Protein AF-A0A955FG08-F1 (afdb_monomer_lite)

Secondary structure (DSSP, 8-state):
-TT-TT-HHHHHH-GGGTTS-HHHHHTGGG-TT-TTSPPPSS-HHHHHHHHHHHHHHHHHT-

pLDDT: mean 85.87, std 9.12, range [53.25, 96.81]

Structure (mmCIF, N/CA/C/O backbone):
data_AF-A0A955FG08-F1
#
_entry.id   AF-A0A955FG08-F1
#
loop_
_atom_site.group_PDB
_atom_site.id
_atom_site.type_symbol
_atom_site.label_atom_id
_atom_site.label_alt_id
_atom_site.label_comp_id
_atom_site.label_asym_id
_atom_site.label_entity_id
_atom_site.label_seq_id
_atom_site.pdbx_PDB_ins_code
_atom_site.Cartn_x
_atom_site.Cartn_y
_atom_site.Cartn_z
_atom_site.occupancy
_atom_site.B_iso_or_equiv
_atom_site.auth_seq_id
_atom_site.auth_comp_id
_atom_site.auth_asym_id
_atom_site.auth_atom_id
_atom_site.pdbx_PDB_model_num
ATOM 1 N N . GLU A 1 1 ? 8.107 -8.313 -2.379 1.00 70.00 1 GLU A N 1
ATOM 2 C CA . GLU A 1 1 ? 9.401 -8.846 -2.865 1.00 70.00 1 GLU A CA 1
ATOM 3 C C . GLU A 1 1 ? 9.532 -10.361 -2.694 1.00 70.00 1 GLU A C 1
ATOM 5 O O . GLU A 1 1 ? 9.756 -11.040 -3.680 1.00 70.00 1 GLU A O 1
ATOM 10 N N . ARG A 1 2 ? 9.325 -10.930 -1.492 1.00 80.25 2 ARG A N 1
ATOM 11 C CA . ARG A 1 2 ? 9.555 -12.369 -1.208 1.00 80.25 2 ARG A CA 1
ATOM 12 C C . ARG A 1 2 ? 8.892 -13.377 -2.172 1.00 80.25 2 ARG A C 1
ATOM 14 O O . ARG A 1 2 ? 9.443 -14.455 -2.357 1.00 80.25 2 ARG A O 1
ATOM 21 N N . PHE A 1 3 ? 7.732 -13.056 -2.748 1.00 82.56 3 PHE A N 1
ATOM 22 C CA . PHE A 1 3 ? 6.964 -13.968 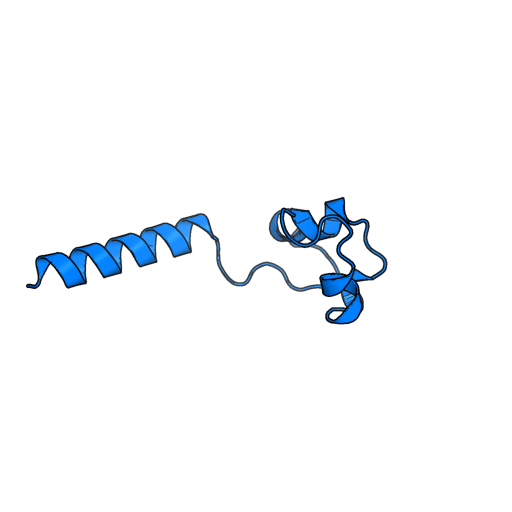-3.614 1.00 82.56 3 PHE A CA 1
ATOM 23 C C . PHE A 1 3 ? 7.029 -13.634 -5.111 1.00 82.56 3 PHE A C 1
ATOM 25 O O . PHE A 1 3 ? 6.637 -14.460 -5.926 1.00 82.56 3 PHE A O 1
ATOM 32 N N . ASP A 1 4 ? 7.510 -12.444 -5.471 1.00 86.44 4 ASP A N 1
ATOM 33 C CA . ASP A 1 4 ? 7.629 -12.001 -6.866 1.00 86.44 4 ASP A CA 1
ATOM 34 C C . ASP A 1 4 ? 8.784 -10.992 -6.982 1.00 86.44 4 ASP A C 1
ATOM 36 O O . ASP A 1 4 ? 8.535 -9.788 -7.056 1.00 86.44 4 ASP A O 1
ATOM 40 N N . PRO A 1 5 ? 10.048 -11.453 -6.908 1.00 86.31 5 PRO A N 1
ATOM 41 C CA . PRO A 1 5 ? 11.216 -10.569 -6.945 1.00 86.31 5 PRO A CA 1
ATOM 42 C C . PRO A 1 5 ? 11.388 -9.883 -8.309 1.00 86.31 5 PRO A C 1
ATOM 44 O O . PRO A 1 5 ? 11.883 -8.762 -8.391 1.00 86.31 5 PRO A O 1
ATOM 47 N N . GLU A 1 6 ? 10.935 -10.539 -9.380 1.00 85.44 6 GLU A N 1
ATOM 48 C CA . GLU A 1 6 ? 11.014 -10.022 -10.749 1.00 85.44 6 GLU A CA 1
ATOM 49 C C . GLU A 1 6 ? 9.775 -9.213 -11.164 1.00 85.44 6 GLU A C 1
ATOM 51 O O . GLU A 1 6 ? 9.694 -8.730 -12.294 1.00 85.44 6 GLU A O 1
ATOM 56 N N . CYS A 1 7 ? 8.805 -9.041 -10.258 1.00 88.06 7 CYS A N 1
ATOM 57 C CA . CYS A 1 7 ? 7.539 -8.354 -10.521 1.00 88.06 7 CYS A CA 1
ATOM 58 C C . CYS A 1 7 ? 6.772 -8.919 -11.738 1.00 88.06 7 CYS A C 1
ATOM 60 O O . CYS A 1 7 ? 5.989 -8.200 -12.356 1.00 88.06 7 CYS A O 1
ATOM 62 N N . VAL A 1 8 ? 6.984 -10.186 -12.117 1.00 89.88 8 VAL A N 1
ATOM 63 C CA . VAL A 1 8 ? 6.390 -10.788 -13.327 1.00 89.88 8 VAL A CA 1
ATOM 64 C C . VAL A 1 8 ? 4.875 -10.873 -13.190 1.00 89.88 8 VAL A C 1
ATOM 66 O O . VAL A 1 8 ? 4.144 -10.619 -14.148 1.00 89.88 8 VAL A O 1
ATOM 69 N N . TYR A 1 9 ? 4.392 -11.203 -11.992 1.00 91.38 9 TYR A N 1
ATOM 70 C CA . TYR A 1 9 ? 2.962 -11.261 -11.724 1.00 91.38 9 TYR A CA 1
ATOM 71 C C . TYR A 1 9 ? 2.360 -9.856 -11.719 1.00 91.38 9 TYR A C 1
ATOM 73 O O . TYR A 1 9 ? 1.335 -9.627 -12.359 1.00 91.38 9 TYR A O 1
ATOM 81 N N . ILE A 1 10 ? 3.025 -8.905 -11.057 1.00 88.75 10 ILE A N 1
ATOM 82 C CA . ILE A 1 10 ? 2.562 -7.513 -10.983 1.00 88.75 10 ILE A CA 1
ATOM 83 C C . ILE A 1 10 ? 2.469 -6.905 -12.387 1.00 88.75 10 ILE A C 1
ATOM 85 O O . ILE A 1 10 ? 1.416 -6.399 -12.754 1.00 88.75 10 ILE A O 1
ATOM 89 N N . LYS A 1 11 ? 3.511 -7.037 -13.214 1.00 89.69 11 LYS A N 1
ATOM 90 C CA . LYS A 1 11 ? 3.545 -6.498 -14.586 1.00 89.69 11 LYS A CA 1
ATOM 91 C C . LYS A 1 11 ? 2.506 -7.130 -15.513 1.00 89.69 11 LYS A C 1
ATOM 93 O O . LYS A 1 11 ? 2.039 -6.480 -16.442 1.00 89.69 11 LYS A O 1
ATOM 98 N N . LYS A 1 12 ? 2.137 -8.393 -15.274 1.00 92.38 12 LYS A N 1
ATOM 99 C CA . LYS A 1 12 ? 1.098 -9.085 -16.049 1.00 92.38 12 LYS A CA 1
ATOM 100 C C . LYS A 1 12 ? -0.301 -8.529 -15.774 1.00 92.38 12 LYS A C 1
ATOM 102 O O . LYS A 1 12 ? -1.108 -8.462 -16.697 1.00 92.38 12 LYS A O 1
ATOM 107 N N . TRP A 1 13 ? -0.599 -8.192 -14.520 1.00 91.56 13 TRP A N 1
ATOM 108 C CA . TRP A 1 1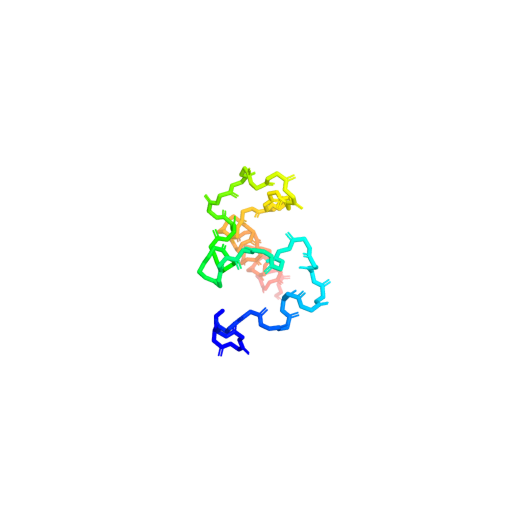3 ? -1.939 -7.769 -14.096 1.00 91.56 13 TRP A CA 1
ATOM 109 C C . TRP A 1 13 ? -2.109 -6.254 -13.992 1.00 91.56 13 TRP A C 1
ATOM 111 O O . TRP A 1 13 ? -3.234 -5.771 -1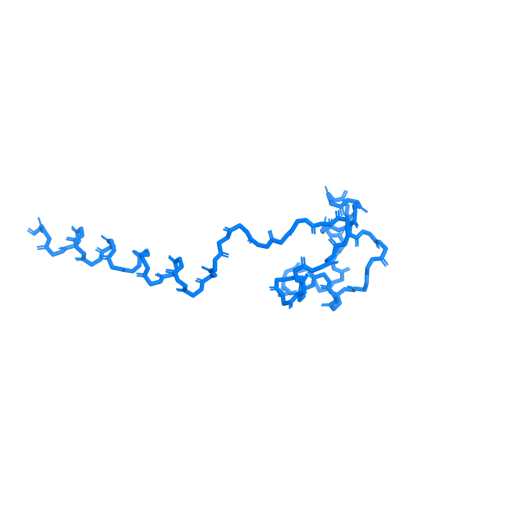4.062 1.00 91.56 13 TRP A O 1
ATOM 121 N N . VAL A 1 14 ? -1.007 -5.524 -13.848 1.00 88.69 14 VAL A N 1
ATOM 122 C CA . VAL A 1 14 ? -0.954 -4.070 -13.687 1.00 88.69 14 VAL A CA 1
ATOM 123 C C . VAL A 1 14 ? -0.027 -3.517 -14.780 1.00 88.69 14 VAL A C 1
ATOM 125 O O . VAL A 1 14 ? 1.149 -3.230 -14.523 1.00 88.69 14 VAL A O 1
ATOM 128 N N . PRO A 1 15 ? -0.496 -3.475 -16.044 1.00 87.69 15 PRO A N 1
ATOM 129 C CA . PRO A 1 15 ? 0.342 -3.141 -17.194 1.00 87.69 15 PRO A CA 1
ATOM 130 C C . PRO A 1 15 ? 0.895 -1.712 -17.144 1.00 87.69 15 PRO A C 1
ATOM 132 O O . PRO A 1 15 ? 1.944 -1.453 -17.725 1.00 87.69 15 PRO A O 1
ATOM 135 N N . GLU A 1 16 ? 0.267 -0.793 -16.407 1.00 86.75 16 GLU A N 1
ATOM 136 C CA . GLU A 1 16 ? 0.772 0.566 -16.181 1.00 86.75 16 GLU A CA 1
ATOM 137 C C . GLU A 1 16 ? 2.108 0.606 -15.416 1.00 86.75 16 GLU A C 1
ATOM 139 O O . GLU A 1 16 ? 2.815 1.615 -15.449 1.00 86.75 16 GLU A O 1
ATOM 144 N N . LEU A 1 17 ? 2.478 -0.499 -14.759 1.00 84.94 17 LEU A N 1
ATOM 145 C CA . LEU A 1 17 ? 3.753 -0.673 -14.065 1.00 84.94 17 LEU A CA 1
ATOM 146 C C . LEU A 1 17 ? 4.770 -1.495 -14.879 1.00 84.94 17 LEU A C 1
ATOM 148 O O . LEU A 1 17 ? 5.893 -1.695 -14.414 1.00 84.94 17 LEU A O 1
ATOM 152 N N . ALA A 1 18 ? 4.413 -1.982 -16.075 1.00 86.88 18 ALA A N 1
ATOM 153 C CA . ALA A 1 18 ? 5.262 -2.867 -16.882 1.00 86.88 1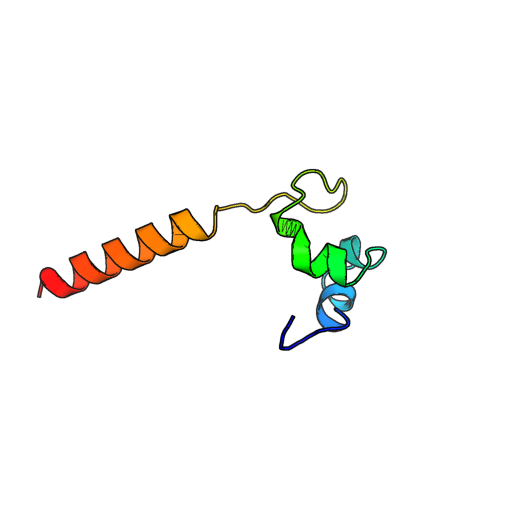8 ALA A CA 1
ATOM 154 C C . ALA A 1 18 ? 6.617 -2.239 -17.248 1.00 86.88 18 ALA A C 1
ATOM 156 O O . ALA A 1 18 ? 7.643 -2.923 -17.199 1.00 86.88 18 ALA A O 1
ATOM 157 N N . ASP A 1 19 ? 6.617 -0.935 -17.530 1.00 86.19 19 ASP A N 1
ATOM 158 C CA . ASP A 1 19 ? 7.798 -0.166 -17.940 1.00 86.19 19 ASP A CA 1
ATOM 159 C C . ASP A 1 19 ? 8.737 0.188 -16.776 1.00 86.19 19 ASP A C 1
ATOM 161 O O . ASP A 1 19 ? 9.841 0.700 -16.977 1.00 86.19 19 ASP A O 1
ATOM 165 N N . LEU A 1 20 ? 8.326 -0.077 -15.534 1.00 85.25 20 LEU A N 1
ATOM 166 C CA . LEU A 1 20 ? 9.109 0.259 -14.355 1.00 85.25 20 LEU A CA 1
ATOM 167 C C . LEU A 1 20 ? 10.099 -0.850 -13.991 1.00 85.25 20 LEU A C 1
ATOM 169 O O . LEU A 1 20 ? 9.888 -2.052 -14.192 1.00 85.25 20 LEU A O 1
ATOM 173 N N . THR A 1 21 ? 11.202 -0.427 -13.374 1.00 86.69 21 THR A N 1
ATOM 174 C CA . THR A 1 21 ? 12.163 -1.360 -12.777 1.00 86.69 21 THR A CA 1
ATOM 175 C C . THR A 1 21 ? 11.525 -2.103 -11.603 1.00 86.69 21 THR A C 1
ATOM 177 O O . THR A 1 21 ? 10.738 -1.527 -10.855 1.00 86.69 21 THR A O 1
ATOM 180 N N . ASN A 1 22 ? 11.910 -3.363 -11.391 1.00 86.62 22 ASN A N 1
ATOM 181 C CA . ASN A 1 22 ? 11.367 -4.196 -10.308 1.00 86.62 22 ASN A CA 1
ATOM 182 C C . ASN A 1 22 ? 11.537 -3.516 -8.934 1.00 86.62 22 ASN A C 1
ATOM 184 O O . ASN A 1 22 ? 10.622 -3.503 -8.115 1.00 86.62 22 ASN A O 1
ATOM 188 N N . ARG A 1 23 ? 12.677 -2.838 -8.728 1.00 85.25 23 ARG A N 1
ATOM 189 C CA . ARG A 1 23 ? 12.935 -2.033 -7.526 1.00 85.25 23 ARG A CA 1
ATOM 190 C C . ARG A 1 23 ? 11.923 -0.900 -7.362 1.00 85.25 23 ARG A C 1
ATOM 192 O O . ARG A 1 23 ? 11.412 -0.715 -6.266 1.00 85.25 23 ARG A O 1
ATOM 199 N N . ALA A 1 24 ? 11.629 -0.160 -8.433 1.00 84.81 24 ALA A N 1
ATOM 200 C CA . ALA A 1 24 ? 10.651 0.924 -8.390 1.00 84.81 24 ALA A CA 1
ATOM 201 C C . ALA A 1 24 ? 9.246 0.401 -8.066 1.00 84.81 24 ALA A C 1
ATOM 203 O O . ALA A 1 24 ? 8.570 1.005 -7.242 1.00 84.81 24 ALA A O 1
ATOM 204 N N . ILE A 1 25 ? 8.851 -0.746 -8.636 1.00 85.38 25 ILE A N 1
ATOM 205 C CA . ILE A 1 25 ? 7.562 -1.403 -8.357 1.00 85.38 25 ILE A CA 1
ATOM 206 C C . ILE A 1 25 ? 7.443 -1.771 -6.872 1.00 85.38 25 ILE A C 1
ATOM 208 O O . ILE A 1 25 ? 6.417 -1.535 -6.236 1.00 85.38 25 ILE A O 1
ATOM 212 N N . HIS A 1 26 ? 8.503 -2.317 -6.284 1.00 86.31 26 HIS A N 1
ATOM 213 C CA . HIS A 1 26 ? 8.497 -2.670 -4.869 1.00 86.31 26 HIS A CA 1
ATOM 214 C C . HIS A 1 26 ? 8.533 -1.468 -3.923 1.00 86.31 26 HIS A C 1
ATOM 216 O O . HIS A 1 26 ? 8.098 -1.591 -2.779 1.00 86.31 26 HIS A O 1
ATOM 222 N N . THR A 1 27 ? 8.988 -0.304 -4.386 1.00 85.81 27 THR A N 1
ATOM 223 C CA . THR A 1 27 ? 9.035 0.929 -3.593 1.00 85.81 27 THR A CA 1
ATOM 224 C C . THR A 1 27 ? 8.002 1.976 -4.013 1.00 85.81 27 THR A C 1
ATOM 226 O O . THR A 1 27 ? 8.149 3.126 -3.611 1.00 85.81 27 THR A O 1
ATOM 229 N N . LEU A 1 28 ? 6.963 1.616 -4.780 1.00 82.81 28 LEU A N 1
ATOM 230 C CA . LEU A 1 28 ? 5.953 2.564 -5.293 1.00 82.81 28 LEU A CA 1
ATOM 231 C C . LEU A 1 28 ? 5.325 3.425 -4.197 1.00 82.81 28 LEU A C 1
ATOM 233 O O . LEU A 1 28 ? 5.097 4.610 -4.389 1.00 82.81 28 LEU A O 1
ATOM 237 N N . PHE A 1 29 ? 5.111 2.851 -3.014 1.00 80.19 29 PHE A N 1
ATOM 238 C CA . PHE A 1 29 ? 4.543 3.569 -1.874 1.00 80.19 29 PHE A CA 1
ATOM 239 C C . PHE A 1 29 ? 5.415 4.728 -1.361 1.00 80.19 29 PHE A C 1
ATOM 241 O O . PHE A 1 29 ? 4.927 5.560 -0.604 1.00 80.19 29 PHE A O 1
ATOM 248 N N . ARG A 1 30 ? 6.700 4.787 -1.740 1.00 79.25 30 ARG A N 1
ATOM 249 C CA . ARG A 1 30 ? 7.619 5.877 -1.373 1.00 79.25 30 ARG A CA 1
ATOM 250 C C . ARG A 1 30 ? 7.614 7.027 -2.376 1.00 79.25 30 ARG A C 1
ATOM 252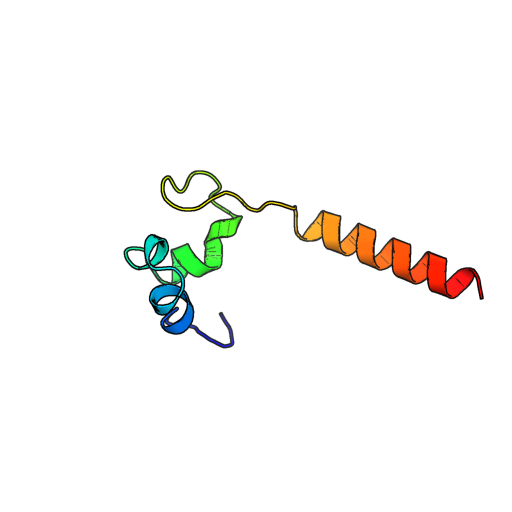 O O . ARG A 1 30 ? 8.097 8.100 -2.028 1.00 79.25 30 ARG A O 1
ATOM 259 N N . ASP A 1 31 ? 7.114 6.805 -3.590 1.00 73.88 31 ASP A N 1
ATOM 260 C CA . ASP A 1 31 ? 7.042 7.822 -4.637 1.00 73.88 31 ASP A CA 1
ATOM 261 C C . ASP A 1 31 ? 5.579 8.038 -5.066 1.00 73.88 31 ASP A C 1
ATOM 263 O O . ASP A 1 31 ? 5.078 7.365 -5.971 1.00 73.88 31 ASP A O 1
ATOM 267 N N . PRO A 1 32 ? 4.867 8.977 -4.420 1.00 65.25 32 PRO A N 1
ATOM 268 C CA . PRO A 1 32 ? 3.465 9.257 -4.715 1.00 65.25 32 PRO A CA 1
ATOM 269 C C . PRO A 1 32 ? 3.259 9.978 -6.059 1.00 65.25 32 PRO A C 1
ATOM 271 O O . PRO A 1 32 ? 2.119 10.267 -6.420 1.00 65.25 32 PRO A O 1
ATOM 274 N N . HIS A 1 33 ? 4.327 10.297 -6.801 1.00 63.47 33 HIS A N 1
ATOM 275 C CA . HIS A 1 33 ? 4.267 11.080 -8.037 1.00 63.47 33 HIS A CA 1
ATOM 276 C C . HIS A 1 33 ? 4.403 10.247 -9.313 1.00 63.47 33 HIS A C 1
ATOM 278 O O . HIS A 1 33 ? 4.650 10.802 -10.392 1.00 63.47 33 HIS A O 1
ATOM 284 N N . LEU A 1 34 ? 4.184 8.931 -9.242 1.00 70.00 34 LEU A N 1
ATOM 285 C CA . LEU A 1 34 ? 4.052 8.144 -10.459 1.00 70.00 34 LEU A CA 1
ATOM 286 C C . LEU A 1 34 ? 2.837 8.606 -11.265 1.00 70.00 34 LEU A C 1
ATOM 288 O O . LEU A 1 34 ? 1.689 8.373 -10.910 1.00 70.00 34 LEU A O 1
ATOM 292 N N . LYS A 1 35 ? 3.101 9.236 -12.413 1.00 64.19 35 LYS A N 1
ATOM 293 C CA . LYS A 1 35 ? 2.056 9.758 -13.308 1.00 64.19 35 LYS A CA 1
ATOM 294 C C . LYS A 1 35 ? 1.042 8.699 -13.750 1.00 64.19 35 LYS A C 1
ATOM 296 O O . LYS A 1 35 ? -0.086 9.056 -14.068 1.00 64.19 35 LYS A O 1
ATOM 301 N N . SER A 1 36 ? 1.456 7.434 -13.792 1.00 75.75 36 SER A N 1
ATOM 302 C CA . SER A 1 36 ? 0.655 6.328 -14.324 1.00 75.75 36 SER A CA 1
ATOM 303 C C . SER A 1 36 ? 0.004 5.457 -13.248 1.00 75.75 36 SER A C 1
ATOM 305 O O . SER A 1 36 ? -0.810 4.614 -13.599 1.00 75.75 36 SER A O 1
ATOM 307 N N . TYR A 1 37 ? 0.342 5.634 -11.965 1.00 83.06 37 TYR A N 1
ATOM 308 C CA . TYR A 1 37 ? -0.176 4.801 -10.878 1.00 83.06 37 TYR A CA 1
ATOM 309 C C . TYR A 1 37 ? -0.500 5.653 -9.656 1.00 83.06 37 TYR A C 1
ATOM 311 O O . TYR A 1 37 ? 0.293 6.499 -9.251 1.00 83.06 37 TYR A O 1
ATOM 319 N N . SER A 1 38 ? -1.678 5.450 -9.073 1.00 83.69 38 SER A N 1
ATOM 320 C CA . SER A 1 38 ? -2.139 6.271 -7.956 1.00 83.69 38 SER A CA 1
ATOM 321 C C . SER A 1 38 ? -1.266 6.098 -6.712 1.00 83.69 38 SER A C 1
ATOM 323 O O . SER A 1 38 ? -0.735 5.020 -6.440 1.00 83.69 38 SER A O 1
ATOM 325 N N . ALA A 1 39 ? -1.161 7.172 -5.928 1.00 84.50 39 ALA A N 1
ATOM 326 C CA . ALA A 1 39 ? -0.537 7.125 -4.614 1.00 84.50 39 ALA A CA 1
ATOM 327 C C . ALA A 1 39 ? -1.282 6.141 -3.682 1.00 84.50 39 ALA A C 1
ATOM 329 O O . ALA A 1 39 ? -2.476 5.885 -3.888 1.00 84.50 39 ALA A O 1
ATOM 330 N N . PRO A 1 40 ? -0.607 5.597 -2.651 1.00 87.81 40 PRO A N 1
ATOM 331 C CA . PRO A 1 40 ? -1.254 4.765 -1.643 1.00 87.81 40 PRO A CA 1
ATOM 332 C C . PRO A 1 40 ? -2.495 5.445 -1.056 1.00 87.81 40 PRO A C 1
ATOM 334 O O . PRO A 1 40 ? -2.454 6.615 -0.688 1.00 87.81 40 PRO A O 1
ATOM 337 N N . ILE A 1 41 ? -3.597 4.698 -0.968 1.00 88.31 41 ILE A N 1
ATOM 338 C CA . ILE A 1 41 ? -4.882 5.214 -0.464 1.00 88.31 41 ILE A CA 1
ATOM 339 C C . ILE A 1 41 ? -4.830 5.428 1.058 1.00 88.31 41 ILE A C 1
ATOM 341 O O . ILE A 1 41 ? -5.523 6.293 1.584 1.00 88.31 41 ILE A O 1
ATOM 345 N N . VAL A 1 42 ? -4.010 4.641 1.760 1.00 89.38 42 VAL A N 1
ATOM 346 C CA . VAL A 1 42 ? -3.839 4.679 3.217 1.00 89.38 42 VAL A CA 1
ATOM 347 C C . VAL A 1 42 ? -2.359 4.587 3.579 1.00 89.38 42 VAL A C 1
ATOM 349 O O . VAL A 1 42 ? -1.586 3.948 2.856 1.00 89.38 42 VAL A O 1
ATOM 352 N N . ASP A 1 43 ? -1.971 5.181 4.708 1.00 89.94 43 ASP A N 1
ATOM 353 C CA . ASP A 1 43 ? -0.658 4.940 5.306 1.00 89.94 43 ASP A CA 1
ATOM 354 C C . ASP A 1 43 ? -0.656 3.583 6.021 1.00 89.94 43 ASP A C 1
ATOM 356 O O . ASP A 1 43 ? -1.551 3.264 6.804 1.00 89.94 43 ASP A O 1
ATOM 360 N N . HIS A 1 44 ? 0.342 2.748 5.727 1.00 89.00 44 HIS A N 1
ATOM 361 C CA . HIS A 1 44 ? 0.386 1.394 6.273 1.00 89.00 44 HIS A CA 1
ATOM 362 C C . HIS A 1 44 ? 0.634 1.369 7.787 1.00 89.00 44 HIS A C 1
ATOM 364 O O . HIS A 1 44 ? 0.128 0.469 8.455 1.00 89.00 44 HIS A O 1
ATOM 370 N N . ASN A 1 45 ? 1.399 2.322 8.325 1.00 90.94 45 ASN A N 1
ATOM 371 C CA . ASN A 1 45 ? 1.683 2.370 9.757 1.00 90.94 45 ASN A CA 1
ATOM 372 C C . ASN A 1 45 ? 0.431 2.798 10.521 1.00 90.94 45 ASN A C 1
ATOM 374 O O . ASN A 1 45 ? 0.032 2.108 11.453 1.00 90.94 45 ASN A O 1
ATOM 378 N N . GLU A 1 46 ? -0.238 3.857 10.061 1.00 93.94 46 GLU A N 1
ATOM 379 C CA . GLU A 1 46 ? -1.491 4.329 10.661 1.00 93.94 46 GLU A CA 1
ATOM 380 C C . GLU A 1 46 ? -2.579 3.246 10.601 1.00 93.94 46 GLU A C 1
ATOM 382 O O . GLU A 1 46 ? -3.203 2.914 11.608 1.00 93.94 46 GLU A O 1
ATOM 387 N N . ALA A 1 47 ? -2.769 2.620 9.434 1.00 94.81 47 ALA A N 1
ATOM 388 C CA . ALA A 1 47 ? -3.767 1.566 9.272 1.00 94.81 47 ALA A CA 1
ATOM 389 C C . ALA A 1 47 ? -3.482 0.342 10.160 1.00 94.81 47 ALA A C 1
ATOM 391 O O . ALA A 1 47 ? -4.418 -0.316 10.621 1.00 94.81 47 ALA A O 1
ATOM 392 N N . LYS A 1 48 ? -2.202 0.027 10.402 1.00 96.00 48 LYS A N 1
ATOM 393 C CA . LYS A 1 48 ? -1.792 -1.042 11.317 1.00 96.00 48 LYS A CA 1
ATOM 394 C C . LYS A 1 48 ? -2.174 -0.706 12.758 1.00 96.00 48 LYS A C 1
ATOM 396 O O . LYS A 1 48 ? -2.765 -1.556 13.415 1.00 96.00 48 LYS A O 1
ATOM 401 N N . GLU A 1 49 ? -1.850 0.498 13.224 1.00 96.31 49 GLU A N 1
ATOM 402 C CA . GLU A 1 49 ? -2.159 0.952 14.588 1.00 96.31 49 GLU A CA 1
ATOM 403 C C . GLU A 1 49 ? -3.669 0.926 14.844 1.00 96.31 49 GLU A C 1
ATOM 405 O O . GLU A 1 49 ? -4.124 0.278 15.783 1.00 96.31 49 GLU A O 1
ATOM 410 N N . ILE A 1 50 ? -4.460 1.492 13.926 1.00 95.94 50 ILE A N 1
ATOM 411 C CA . ILE A 1 50 ? -5.928 1.468 14.008 1.00 95.94 50 ILE A CA 1
ATOM 412 C C . ILE A 1 50 ? -6.456 0.028 14.095 1.00 95.94 50 ILE A C 1
ATOM 414 O O . ILE A 1 50 ? -7.351 -0.267 14.888 1.00 95.94 50 ILE A O 1
ATOM 418 N N . ALA A 1 51 ? -5.922 -0.889 13.283 1.00 96.19 51 ALA A N 1
ATOM 419 C CA . ALA A 1 51 ? -6.356 -2.283 13.297 1.00 96.19 51 ALA A CA 1
ATOM 420 C C . ALA A 1 51 ? -6.008 -3.000 14.615 1.00 96.19 51 ALA A C 1
ATOM 422 O O . ALA A 1 51 ? -6.798 -3.821 15.091 1.00 96.19 51 ALA A O 1
ATOM 423 N N . GLU A 1 52 ? -4.844 -2.705 15.198 1.00 96.50 52 GLU A N 1
ATOM 424 C CA . GLU A 1 52 ? -4.414 -3.249 16.489 1.00 96.50 52 GLU A CA 1
ATOM 425 C C . GLU A 1 52 ? -5.300 -2.733 17.632 1.00 96.50 52 GLU A C 1
ATOM 427 O O . GLU A 1 52 ? -5.774 -3.541 18.434 1.00 96.50 52 GLU A O 1
ATOM 432 N N . ASP A 1 53 ? -5.603 -1.435 17.653 1.00 96.25 53 ASP A N 1
ATOM 433 C CA . ASP A 1 53 ? -6.471 -0.816 18.659 1.00 96.25 53 ASP A CA 1
ATOM 434 C C . ASP A 1 53 ? -7.888 -1.398 18.612 1.00 96.25 53 ASP A C 1
ATOM 436 O O . ASP A 1 53 ? -8.396 -1.890 19.622 1.00 96.25 53 ASP A O 1
ATOM 440 N N . ILE A 1 54 ? -8.493 -1.470 17.419 1.00 96.62 54 ILE A N 1
ATOM 441 C CA . ILE A 1 54 ? -9.824 -2.072 17.228 1.00 96.62 54 ILE A CA 1
ATOM 442 C C . ILE A 1 54 ? -9.854 -3.518 17.743 1.00 96.62 54 ILE A C 1
ATOM 444 O O . ILE A 1 54 ? -10.836 -3.956 18.351 1.00 96.62 54 ILE A O 1
ATOM 448 N N . TYR A 1 55 ? -8.789 -4.285 17.502 1.00 96.50 55 TYR A N 1
ATOM 449 C CA . TYR A 1 55 ? -8.703 -5.662 17.974 1.00 96.50 55 TYR A CA 1
ATOM 450 C C . TYR A 1 55 ? -8.598 -5.754 19.504 1.00 96.50 55 TYR A C 1
ATOM 452 O O . TYR A 1 55 ? -9.246 -6.613 20.111 1.00 96.50 55 TYR A O 1
ATOM 460 N N . LEU A 1 56 ? -7.799 -4.892 20.141 1.00 96.81 56 LEU A N 1
ATOM 461 C CA . LEU A 1 56 ? -7.651 -4.851 21.599 1.00 96.81 56 LEU A CA 1
ATOM 462 C C . LEU A 1 56 ? -8.949 -4.428 22.293 1.00 96.81 56 LEU A C 1
ATOM 464 O O . LEU A 1 56 ? -9.334 -5.046 23.291 1.00 96.81 56 LEU A O 1
ATOM 468 N N . ASP A 1 57 ? -9.665 -3.460 21.732 1.00 96.19 57 ASP A N 1
ATOM 469 C CA . ASP A 1 57 ? -10.977 -3.030 22.213 1.00 96.19 57 ASP A CA 1
ATOM 470 C C . ASP A 1 57 ? -11.999 -4.170 22.122 1.00 96.19 57 ASP A C 1
ATOM 472 O O . ASP A 1 57 ? -12.650 -4.525 23.107 1.00 96.19 57 ASP A O 1
ATOM 476 N N . ALA A 1 58 ? -12.076 -4.840 20.969 1.00 94.69 58 ALA A N 1
ATOM 477 C CA . ALA A 1 58 ? -12.969 -5.984 20.783 1.00 94.69 58 ALA A CA 1
ATOM 478 C C . ALA A 1 58 ? -12.631 -7.162 21.716 1.00 94.69 58 ALA A C 1
ATOM 480 O O . ALA A 1 58 ? -13.521 -7.908 22.134 1.00 94.69 58 ALA A O 1
ATOM 481 N N . LYS A 1 59 ? -11.348 -7.347 22.049 1.00 93.75 59 LYS A N 1
ATOM 482 C CA . LYS A 1 59 ? -10.882 -8.389 22.971 1.00 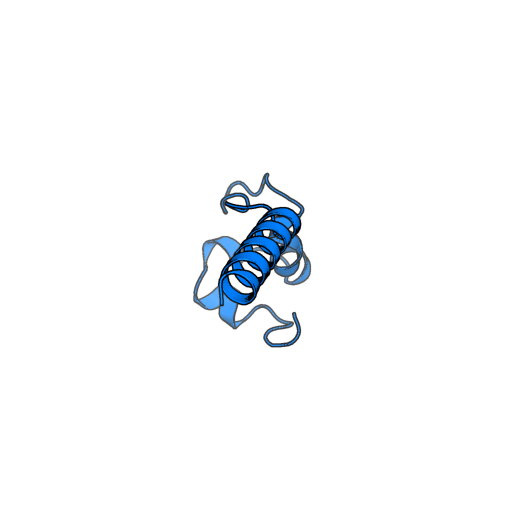93.75 59 LYS A CA 1
ATOM 483 C C . LYS A 1 59 ? -11.166 -8.050 24.435 1.00 93.75 59 LYS A C 1
ATOM 485 O O . LYS A 1 59 ? -11.452 -8.966 25.198 1.00 93.75 59 LYS A O 1
ATOM 490 N N . SER A 1 60 ? -11.041 -6.784 24.828 1.00 86.25 60 SER A N 1
ATOM 491 C CA . SER A 1 60 ? -11.233 -6.325 26.212 1.00 86.25 60 SER A CA 1
ATOM 492 C C . SER A 1 60 ? -12.703 -6.128 26.583 1.00 86.25 60 SER A C 1
ATOM 494 O O . SER A 1 60 ? -13.055 -6.234 27.753 1.00 86.25 60 SER A O 1
ATOM 496 N N . SER A 1 61 ? -13.578 -5.922 25.595 1.00 72.50 61 SER A N 1
ATOM 497 C CA . SER A 1 61 ? -15.033 -5.871 25.778 1.00 72.50 61 SER A CA 1
ATOM 498 C C . SER A 1 61 ? -15.681 -7.253 26.019 1.00 72.50 61 SER A C 1
ATOM 500 O O . SER A 1 61 ? -16.902 -7.390 25.885 1.00 72.50 61 SER A O 1
ATOM 502 N N . LYS A 1 62 ? -14.892 -8.284 26.340 1.00 53.25 62 LYS A N 1
ATOM 503 C CA . LYS A 1 62 ? -15.313 -9.678 26.508 1.00 53.25 62 LYS A CA 1
ATOM 504 C C . LYS A 1 62 ? -14.920 -10.196 27.886 1.00 53.25 62 LYS A C 1
ATOM 506 O O . LYS A 1 62 ? -15.763 -10.895 28.487 1.00 53.25 62 LYS A O 1
#

Foldseek 3Di:
DVPCQQCPVVCVVPVLCVPDGSVCVVCVQVPCPSPSDHHDPDDPVVVVVVVVVVVVVVVVVD

Radius of gyration: 16.26 Å; chains: 1; bounding box: 28×25×44 Å

Sequence (62 aa):
ERFDPECVYIKKWVPELADLTNRAIHTLFRDPHLKSYSAPIVDHNEAKEIAEDIYLDAKSSK